Protein AF-A0A024G456-F1 (afdb_monomer_lite)

Secondary structure (DSSP, 8-state):
-TTHHHHHHHHHHHHH-TTT----HHHHHHHHHHHHHHHHHHHHHHHHHHHHHHHHHHHHHHHH--HHHHHHHHHHHHHHHHHHHHHHHHHHHHHHHHHHHHSTT-SS-HHHHHHHHHHHHHHHHHHHHHHHHHHHHHHTT-

Structure (mmCIF, N/CA/C/O backbone):
data_AF-A0A024G456-F1
#
_entry.id   AF-A0A024G456-F1
#
loop_
_atom_site.group_PDB
_atom_site.id
_atom_site.type_symbol
_atom_site.label_atom_id
_atom_site.label_alt_id
_atom_site.label_comp_id
_atom_site.label_asym_id
_atom_site.label_entity_id
_atom_site.label_seq_id
_atom_site.pdbx_PDB_ins_code
_atom_site.Cartn_x
_atom_site.Cartn_y
_atom_site.Cartn_z
_atom_site.occupancy
_atom_site.B_iso_or_equiv
_atom_site.auth_seq_id
_atom_site.auth_comp_id
_atom_site.auth_asym_id
_atom_site.auth_atom_id
_atom_site.pdbx_PDB_model_num
ATOM 1 N N . MET A 1 1 ? -0.546 -13.058 10.741 1.00 45.88 1 MET A N 1
ATOM 2 C CA . MET A 1 1 ? -1.619 -14.076 10.773 1.00 45.88 1 MET A CA 1
ATOM 3 C C . MET A 1 1 ? -1.418 -15.145 11.839 1.00 45.88 1 MET A C 1
ATOM 5 O O . MET A 1 1 ? -2.371 -15.404 12.554 1.00 45.88 1 MET A O 1
ATOM 9 N N . MET A 1 2 ? -0.213 -15.695 12.043 1.00 47.59 2 MET A N 1
ATOM 10 C CA . MET A 1 2 ? -0.003 -16.750 13.057 1.00 47.59 2 MET A CA 1
ATOM 11 C C . MET A 1 2 ? -0.249 -16.321 14.520 1.00 47.59 2 MET A C 1
ATOM 13 O O . MET A 1 2 ? -0.663 -17.141 15.324 1.00 47.59 2 MET A O 1
ATOM 17 N N . LEU A 1 3 ? -0.046 -15.041 14.858 1.00 45.25 3 LEU A N 1
ATOM 18 C CA . LEU A 1 3 ? -0.334 -14.491 16.197 1.00 45.25 3 LEU A CA 1
ATOM 19 C C . LEU A 1 3 ? -1.727 -13.852 16.326 1.00 45.25 3 LEU A C 1
ATOM 21 O O . LEU A 1 3 ? -2.195 -13.636 17.435 1.00 45.25 3 LEU A O 1
ATOM 25 N N . TYR A 1 4 ? -2.386 -13.557 15.202 1.00 51.25 4 TYR A N 1
ATOM 26 C CA . TYR A 1 4 ? -3.705 -12.915 15.177 1.00 51.25 4 TYR A CA 1
ATOM 27 C C . TYR A 1 4 ? -4.812 -13.923 15.516 1.00 51.25 4 TYR A C 1
ATOM 29 O O . TYR A 1 4 ? -5.633 -13.677 16.391 1.00 51.25 4 TYR A O 1
ATOM 37 N N . TYR A 1 5 ? -4.739 -15.108 14.907 1.00 54.06 5 TYR A N 1
ATOM 38 C CA . TYR A 1 5 ? -5.701 -16.194 15.093 1.00 54.06 5 TYR A CA 1
ATOM 39 C C . TYR A 1 5 ? -5.852 -16.679 16.553 1.00 54.06 5 TYR A C 1
ATOM 41 O O . TYR A 1 5 ? -6.980 -16.792 17.026 1.00 54.06 5 TYR A O 1
ATOM 49 N N . PRO A 1 6 ? -4.774 -16.931 17.329 1.00 63.03 6 PRO A N 1
ATOM 50 C CA . PRO A 1 6 ? -4.939 -17.360 18.718 1.00 63.03 6 PRO A CA 1
ATOM 51 C C . PRO A 1 6 ? -5.495 -16.251 19.625 1.00 63.03 6 PRO A C 1
ATOM 53 O O . PRO A 1 6 ? -6.264 -16.554 20.532 1.00 63.03 6 PRO A O 1
ATOM 56 N N . LEU A 1 7 ? -5.167 -14.976 19.378 1.00 53.97 7 LEU A N 1
ATOM 57 C CA . LEU A 1 7 ? -5.691 -13.857 20.174 1.00 53.97 7 LEU A CA 1
ATOM 58 C C . LEU A 1 7 ? -7.185 -13.610 19.922 1.00 53.97 7 LEU A C 1
ATOM 60 O O . LEU A 1 7 ? -7.927 -13.323 20.861 1.00 53.97 7 LEU A O 1
ATOM 64 N N . GLU A 1 8 ? -7.627 -13.767 18.676 1.00 56.12 8 GLU A N 1
ATOM 65 C CA . GLU A 1 8 ? -9.034 -13.663 18.282 1.00 56.12 8 GLU A CA 1
ATOM 66 C C . GLU A 1 8 ? -9.883 -14.796 18.885 1.00 56.12 8 GLU A C 1
ATOM 68 O O . GLU A 1 8 ? -10.995 -14.571 19.361 1.00 56.12 8 GLU A O 1
ATOM 73 N N . HIS A 1 9 ? -9.341 -16.012 18.978 1.00 64.44 9 HIS A N 1
ATOM 74 C CA . HIS A 1 9 ? -10.036 -17.111 19.651 1.00 64.44 9 HIS A CA 1
ATOM 75 C C . HIS A 1 9 ? -10.105 -16.937 21.174 1.00 64.44 9 HIS A C 1
ATOM 77 O O . HIS A 1 9 ? -11.124 -17.272 21.777 1.00 64.44 9 HIS A O 1
ATOM 83 N N . VAL A 1 10 ? -9.076 -16.366 21.809 1.00 60.69 10 VAL A N 1
ATOM 84 C CA . VAL A 1 10 ? -9.099 -16.067 23.253 1.00 60.69 10 VAL A CA 1
ATOM 85 C C . VAL A 1 10 ? -10.132 -14.984 23.583 1.00 60.69 10 VAL A C 1
ATOM 87 O O . VAL A 1 10 ? -10.839 -15.102 24.587 1.00 60.69 10 VAL A O 1
ATOM 90 N N . SER A 1 11 ? -10.283 -13.964 22.733 1.00 55.56 11 SER A N 1
ATOM 91 C CA . SER A 1 11 ? -11.307 -12.928 22.926 1.00 55.56 11 SER A CA 1
ATOM 92 C C . SER A 1 11 ? -12.726 -13.463 22.697 1.00 55.56 11 SER A C 1
ATOM 94 O O . SER A 1 11 ? -13.623 -13.154 23.483 1.00 55.56 11 SER A O 1
ATOM 96 N N . TYR A 1 12 ? -12.925 -14.329 21.698 1.00 58.56 12 TYR A N 1
ATOM 97 C CA . TYR A 1 12 ? -14.216 -14.970 21.429 1.00 58.56 12 TYR A CA 1
ATOM 98 C C . TYR A 1 12 ? -14.660 -15.901 22.571 1.00 58.56 12 TYR A C 1
ATOM 100 O O . TYR A 1 12 ? -15.820 -15.877 22.987 1.00 58.56 12 TYR A O 1
ATOM 108 N N . ILE A 1 13 ? -13.728 -16.673 23.144 1.00 56.84 13 ILE A N 1
ATOM 109 C CA . ILE A 1 13 ? -13.992 -17.535 24.309 1.00 56.84 13 ILE A CA 1
ATOM 110 C C . ILE A 1 13 ? -14.327 -16.693 25.552 1.00 56.84 13 ILE A C 1
ATOM 112 O O . ILE A 1 13 ? -15.242 -17.043 26.300 1.00 56.84 13 ILE A O 1
ATOM 116 N N . GLY A 1 14 ? -13.660 -15.549 25.742 1.00 53.47 14 GLY A N 1
ATOM 117 C CA . GLY A 1 14 ? -13.988 -14.598 26.810 1.00 53.47 14 GLY A CA 1
ATOM 118 C C . GLY A 1 14 ? -15.382 -13.970 26.671 1.00 53.47 14 GLY A C 1
ATOM 119 O O . GLY A 1 14 ? -16.038 -13.712 27.678 1.00 53.47 14 GLY A O 1
ATOM 120 N N . PHE A 1 15 ? -15.867 -13.775 25.441 1.00 52.69 15 PHE A N 1
ATOM 121 C CA . PHE A 1 15 ? -17.188 -13.197 25.165 1.00 52.69 15 PHE A CA 1
ATOM 122 C C . PHE A 1 15 ? -18.337 -14.205 25.355 1.00 52.69 15 PHE A C 1
ATOM 124 O O . PHE A 1 15 ? -19.417 -13.838 25.813 1.00 52.69 15 PHE A O 1
ATOM 131 N N . MET A 1 16 ? -18.103 -15.485 25.043 1.00 51.88 16 MET A N 1
ATOM 132 C CA . MET A 1 16 ? -19.103 -16.562 25.153 1.00 51.88 16 MET A CA 1
ATOM 133 C C . MET A 1 16 ? -19.226 -17.161 26.565 1.00 51.88 16 MET A C 1
ATOM 135 O O . MET A 1 16 ? -20.259 -17.745 26.892 1.00 51.88 16 MET A O 1
ATOM 139 N N . ALA A 1 17 ? -18.210 -17.015 27.421 1.00 45.03 17 ALA A N 1
ATOM 140 C CA . ALA A 1 17 ? -18.205 -17.573 28.776 1.00 45.03 17 ALA A CA 1
ATOM 141 C C . ALA A 1 17 ? -17.773 -16.539 29.840 1.00 45.03 17 ALA A C 1
ATOM 143 O O . ALA A 1 17 ? -16.735 -16.707 30.488 1.00 45.03 17 ALA A O 1
ATOM 144 N N . PRO A 1 18 ? -18.592 -15.503 30.113 1.00 45.38 18 PRO A N 1
ATOM 145 C CA . PRO A 1 18 ? -18.235 -14.419 31.038 1.00 45.38 18 PRO A CA 1
ATOM 146 C C . PRO A 1 18 ? -18.069 -14.864 32.504 1.00 45.38 18 PRO A C 1
ATOM 148 O O . PRO A 1 18 ? -17.567 -14.105 33.327 1.00 45.38 18 PRO A O 1
ATOM 151 N N . LYS A 1 19 ? -18.489 -16.089 32.858 1.00 47.84 19 LYS A N 1
ATOM 152 C CA . LYS A 1 19 ? -18.376 -16.644 34.220 1.00 47.84 19 LYS A CA 1
ATOM 153 C C . LYS A 1 19 ? -17.071 -17.402 34.495 1.00 47.84 19 LYS A C 1
ATOM 155 O O . LYS A 1 19 ? -16.822 -17.720 35.652 1.00 47.84 19 LYS A O 1
ATOM 160 N N . LEU A 1 20 ? -16.263 -17.710 33.475 1.00 49.31 20 LEU A N 1
ATOM 161 C CA . LEU A 1 20 ? -15.048 -18.528 33.627 1.00 49.31 20 LEU A CA 1
ATOM 162 C C . LEU A 1 20 ? -13.752 -17.714 33.583 1.00 49.31 20 LEU A C 1
ATOM 164 O O . LEU A 1 20 ? -12.760 -18.143 34.166 1.00 49.31 20 LEU A O 1
ATOM 168 N N . ILE A 1 21 ? -13.745 -16.539 32.943 1.00 48.50 21 ILE A N 1
ATOM 169 C CA . ILE A 1 21 ? -12.555 -15.687 32.879 1.00 48.50 21 ILE A CA 1
ATOM 170 C C . ILE A 1 21 ? -12.976 -14.214 32.912 1.00 48.50 21 ILE A C 1
ATOM 172 O O . ILE A 1 21 ? -13.616 -13.728 31.984 1.00 48.50 21 ILE A O 1
ATOM 176 N N . GLN A 1 22 ? -12.622 -13.492 33.981 1.00 48.44 22 GLN A N 1
ATOM 177 C CA . GLN A 1 22 ? -12.793 -12.035 34.068 1.00 48.44 22 GLN A CA 1
ATOM 178 C C . GLN A 1 22 ? -11.746 -11.337 33.197 1.00 48.44 22 GLN A C 1
ATOM 180 O O . GLN A 1 22 ? -10.791 -10.734 33.683 1.00 48.44 22 GLN A O 1
ATOM 185 N N . ILE A 1 23 ? -11.890 -11.479 31.886 1.00 56.28 23 ILE A N 1
ATOM 186 C CA . ILE A 1 23 ? -11.032 -10.811 30.923 1.00 56.28 23 ILE A CA 1
ATOM 187 C C . ILE A 1 23 ? -11.742 -9.553 30.447 1.00 56.28 23 ILE A C 1
ATOM 189 O O . ILE A 1 23 ? -12.840 -9.587 29.900 1.00 56.28 23 ILE A O 1
ATOM 193 N N . ASP A 1 24 ? -11.065 -8.433 30.645 1.00 64.12 24 ASP A N 1
ATOM 194 C CA . ASP A 1 24 ? -11.484 -7.119 30.188 1.00 64.12 24 ASP A CA 1
ATOM 195 C C . ASP A 1 24 ? -11.381 -7.054 28.650 1.00 64.12 24 ASP A C 1
ATOM 197 O O . ASP A 1 24 ? -10.324 -6.764 28.079 1.00 64.12 24 ASP A O 1
ATOM 201 N N . ALA A 1 25 ? -12.473 -7.404 27.962 1.00 60.88 25 ALA A N 1
ATOM 202 C CA . ALA A 1 25 ? -12.535 -7.526 26.502 1.00 60.88 25 ALA A CA 1
ATOM 203 C C . ALA A 1 25 ? -12.095 -6.240 25.774 1.00 60.88 25 ALA A C 1
ATOM 205 O O . ALA A 1 25 ? -11.476 -6.305 24.708 1.00 60.88 25 ALA A O 1
ATOM 206 N N . GLY A 1 26 ? -12.331 -5.072 26.383 1.00 65.81 26 GLY A N 1
ATOM 207 C CA . GLY A 1 26 ? -11.871 -3.785 25.859 1.00 65.81 26 GLY A CA 1
ATOM 208 C C . GLY A 1 26 ? -10.343 -3.663 25.820 1.00 65.81 26 GLY A C 1
ATOM 209 O O . GLY A 1 26 ? -9.791 -3.101 24.872 1.00 65.81 26 GLY A O 1
ATOM 210 N N . LYS A 1 27 ? -9.632 -4.241 26.798 1.00 69.38 27 LYS A N 1
ATOM 211 C CA . LYS A 1 27 ? -8.159 -4.256 26.822 1.00 69.38 27 LYS A CA 1
ATOM 212 C C . LYS A 1 27 ? -7.580 -5.203 25.770 1.00 69.38 27 LYS A C 1
ATOM 214 O O . LYS A 1 27 ? -6.619 -4.832 25.100 1.00 69.38 27 LYS A O 1
ATOM 219 N N . ILE A 1 28 ? -8.180 -6.381 25.576 1.00 73.50 28 ILE A N 1
ATOM 220 C CA . ILE A 1 28 ? -7.714 -7.352 24.568 1.00 73.50 28 ILE A CA 1
ATOM 221 C C . ILE A 1 28 ? -7.948 -6.851 23.141 1.00 73.50 28 ILE A C 1
ATOM 223 O O . ILE A 1 28 ? -7.060 -6.971 22.291 1.00 73.50 28 ILE A O 1
ATOM 227 N N . SER A 1 29 ? -9.107 -6.245 22.871 1.00 72.62 29 SER A N 1
ATOM 228 C CA . SER A 1 29 ? -9.395 -5.652 21.559 1.00 72.62 29 SER A CA 1
ATOM 229 C C . SER A 1 29 ? -8.367 -4.570 21.197 1.00 72.62 29 SER A C 1
ATOM 231 O O . SER A 1 29 ? -7.806 -4.564 20.099 1.00 72.62 29 SER A O 1
ATOM 233 N N . ARG A 1 30 ? -7.997 -3.723 22.165 1.00 76.62 30 ARG A N 1
ATOM 234 C CA . ARG A 1 30 ? -6.953 -2.706 21.972 1.00 76.62 30 ARG A CA 1
ATOM 235 C C . ARG A 1 30 ? -5.566 -3.285 21.777 1.00 76.62 30 ARG A C 1
ATOM 237 O O . ARG A 1 30 ? -4.851 -2.828 20.894 1.00 76.62 30 ARG A O 1
ATOM 244 N N . GLN A 1 31 ? -5.181 -4.295 22.554 1.00 79.19 31 GLN A N 1
ATOM 245 C CA . GLN A 1 31 ? -3.902 -4.980 22.347 1.00 79.19 31 GLN A CA 1
ATOM 246 C C . GLN A 1 31 ? -3.819 -5.595 20.947 1.00 79.19 31 GLN A C 1
ATOM 248 O O . GLN A 1 31 ? -2.769 -5.525 20.310 1.00 79.19 31 GLN A O 1
ATOM 253 N N . SER A 1 32 ? -4.937 -6.113 20.434 1.00 77.25 32 SER A N 1
ATOM 254 C CA . SER A 1 32 ? -5.032 -6.624 19.064 1.00 77.25 32 SER A CA 1
ATOM 255 C C . SER A 1 32 ? -4.859 -5.505 18.027 1.00 77.25 32 SER A C 1
ATOM 257 O O . SER A 1 32 ? -4.095 -5.669 17.076 1.00 77.25 32 SER A O 1
ATOM 259 N N . CYS A 1 33 ? -5.478 -4.337 18.242 1.00 82.06 33 CYS A N 1
ATOM 260 C CA . CYS A 1 33 ? -5.305 -3.158 17.382 1.00 82.06 33 CYS A CA 1
ATOM 261 C C . CYS A 1 33 ? -3.863 -2.624 17.398 1.00 82.06 33 CYS A C 1
ATOM 263 O O . CYS A 1 33 ? -3.315 -2.314 16.342 1.00 82.06 33 CYS A O 1
ATOM 265 N N . ILE A 1 34 ? -3.216 -2.587 18.567 1.00 82.25 34 ILE A N 1
ATOM 266 C CA . ILE A 1 34 ? -1.814 -2.170 18.719 1.00 82.25 34 ILE A CA 1
ATOM 267 C C . ILE A 1 34 ? -0.878 -3.162 18.020 1.00 82.25 34 ILE A C 1
ATOM 269 O O . ILE A 1 34 ? 0.035 -2.754 17.304 1.00 82.25 34 ILE A O 1
ATOM 273 N N . ALA A 1 35 ? -1.107 -4.468 18.184 1.00 84.12 35 ALA A N 1
ATOM 274 C CA . ALA A 1 35 ? -0.331 -5.494 17.493 1.00 84.12 35 ALA A CA 1
ATOM 275 C C . ALA A 1 35 ? -0.468 -5.370 15.965 1.00 84.12 35 ALA A C 1
ATOM 277 O O . ALA A 1 35 ? 0.519 -5.495 15.236 1.00 84.12 35 ALA A O 1
ATOM 278 N N . TRP A 1 36 ? -1.673 -5.070 15.480 1.00 84.75 36 TRP A N 1
ATOM 279 C CA . TRP A 1 36 ? -1.932 -4.831 14.064 1.00 84.75 36 TRP A CA 1
ATOM 280 C C . TRP A 1 36 ? -1.268 -3.544 13.552 1.00 84.75 36 TRP A C 1
ATOM 282 O O . TRP A 1 36 ? -0.632 -3.555 12.498 1.00 84.75 36 TRP A O 1
ATOM 292 N N . LEU A 1 37 ? -1.314 -2.459 14.328 1.00 86.06 37 LEU A N 1
ATOM 293 C CA . LEU A 1 37 ? -0.603 -1.214 14.031 1.00 86.06 37 LEU A CA 1
ATOM 294 C C . LEU A 1 37 ? 0.912 -1.448 13.913 1.00 86.06 37 LEU A C 1
ATOM 296 O O . LEU A 1 37 ? 1.533 -1.018 12.940 1.00 86.06 37 LEU A O 1
ATOM 300 N N . MET A 1 38 ? 1.503 -2.180 14.860 1.00 86.19 38 MET A N 1
ATOM 301 C CA . MET A 1 38 ? 2.924 -2.547 14.825 1.00 86.19 38 MET A CA 1
ATOM 302 C C . MET A 1 38 ? 3.275 -3.369 13.583 1.00 86.19 38 MET A C 1
ATOM 304 O O . MET A 1 38 ? 4.314 -3.136 12.962 1.00 86.19 38 MET A O 1
ATOM 308 N N . TYR A 1 39 ? 2.403 -4.300 13.189 1.00 87.31 39 TYR A N 1
ATOM 309 C CA . TYR A 1 39 ? 2.568 -5.066 11.957 1.00 87.31 39 TYR A CA 1
ATOM 310 C C . TYR A 1 39 ? 2.570 -4.164 10.714 1.00 87.31 39 TYR A C 1
ATOM 312 O O . TYR A 1 39 ? 3.466 -4.298 9.881 1.00 87.31 39 TYR A O 1
ATOM 320 N N . ILE A 1 40 ? 1.639 -3.209 10.610 1.00 87.25 40 ILE A N 1
ATOM 321 C CA . ILE A 1 40 ? 1.584 -2.255 9.488 1.00 87.25 40 ILE A CA 1
ATOM 322 C C . ILE A 1 40 ? 2.861 -1.407 9.424 1.00 87.25 40 ILE A C 1
ATOM 324 O O . ILE A 1 40 ? 3.423 -1.227 8.344 1.00 87.25 40 ILE A O 1
ATOM 328 N N . ILE A 1 41 ? 3.355 -0.917 10.565 1.00 87.62 41 ILE A N 1
ATOM 329 C CA . ILE A 1 41 ? 4.596 -0.126 10.630 1.00 87.62 41 ILE A CA 1
ATOM 330 C C . ILE A 1 41 ? 5.793 -0.953 10.144 1.00 87.62 41 ILE A C 1
ATOM 332 O O . ILE A 1 41 ? 6.589 -0.482 9.325 1.00 87.62 41 ILE A O 1
ATOM 336 N N . LEU A 1 42 ? 5.914 -2.199 10.612 1.00 87.38 42 LEU A N 1
ATOM 337 C CA . LEU A 1 42 ? 6.964 -3.121 10.173 1.00 87.38 42 LEU A CA 1
ATOM 338 C C . LEU A 1 42 ? 6.865 -3.425 8.674 1.00 87.38 42 LEU A C 1
ATOM 340 O O . LEU A 1 42 ? 7.888 -3.426 7.985 1.00 87.38 42 LEU A O 1
ATOM 344 N N . ASP A 1 43 ? 5.656 -3.636 8.154 1.00 87.12 43 ASP A N 1
ATOM 345 C CA . ASP A 1 43 ? 5.434 -3.889 6.731 1.00 87.12 43 ASP A CA 1
ATOM 346 C C . ASP A 1 43 ? 5.760 -2.655 5.874 1.00 87.12 43 ASP A C 1
ATOM 348 O O . ASP A 1 43 ? 6.444 -2.771 4.854 1.00 87.12 43 ASP A O 1
ATOM 352 N N . MET A 1 44 ? 5.392 -1.446 6.317 1.00 87.69 44 MET A N 1
ATOM 353 C CA . MET A 1 44 ? 5.813 -0.196 5.672 1.00 87.69 44 MET A CA 1
ATOM 354 C C . MET A 1 44 ? 7.337 -0.065 5.637 1.00 87.69 44 MET A C 1
ATOM 356 O O . MET A 1 44 ? 7.903 0.247 4.585 1.00 87.69 44 MET A O 1
ATOM 360 N N . TYR A 1 45 ? 8.019 -0.344 6.749 1.00 87.19 45 TYR A N 1
ATOM 361 C CA . TYR A 1 45 ? 9.480 -0.294 6.809 1.00 87.19 45 TYR A CA 1
ATOM 362 C C . TYR A 1 45 ? 10.132 -1.316 5.863 1.00 87.19 45 TYR A C 1
ATOM 364 O O . TYR A 1 45 ? 11.031 -0.976 5.084 1.00 87.19 45 TYR A O 1
ATOM 372 N N . ALA A 1 46 ? 9.654 -2.563 5.874 1.00 87.44 46 ALA A N 1
ATOM 373 C CA . ALA A 1 46 ? 10.144 -3.618 4.994 1.00 87.44 46 ALA A CA 1
ATOM 374 C C . ALA A 1 46 ? 9.909 -3.282 3.511 1.00 87.44 46 ALA A C 1
ATOM 376 O O . ALA A 1 46 ? 10.818 -3.438 2.688 1.00 87.44 46 ALA A O 1
ATOM 377 N N . ASN A 1 47 ? 8.732 -2.758 3.165 1.00 87.88 47 ASN A N 1
ATOM 378 C CA . ASN A 1 47 ? 8.412 -2.334 1.803 1.00 87.88 47 ASN A CA 1
ATOM 379 C C . ASN A 1 47 ? 9.281 -1.158 1.354 1.00 87.88 47 ASN A C 1
ATOM 381 O O . ASN A 1 47 ? 9.787 -1.180 0.234 1.00 87.88 47 ASN A O 1
ATOM 385 N N . GLN A 1 48 ? 9.557 -0.191 2.230 1.00 88.12 48 GLN A N 1
ATOM 386 C CA . GLN A 1 48 ? 10.455 0.919 1.909 1.00 88.12 48 GLN A CA 1
ATOM 387 C C . GLN A 1 48 ? 11.876 0.429 1.595 1.00 88.12 48 GLN A C 1
ATOM 389 O O . GLN A 1 48 ? 12.501 0.888 0.635 1.00 88.12 48 GLN A O 1
ATOM 394 N N . ARG A 1 49 ? 12.384 -0.558 2.347 1.00 89.00 49 ARG A N 1
ATOM 395 C CA . ARG A 1 49 ? 13.670 -1.203 2.030 1.00 89.00 49 ARG A CA 1
ATOM 396 C C . ARG A 1 49 ? 13.638 -1.924 0.683 1.00 89.00 49 ARG A C 1
ATOM 398 O O . ARG A 1 49 ? 14.596 -1.806 -0.078 1.00 89.00 49 ARG A O 1
ATOM 405 N N . ARG A 1 50 ? 12.551 -2.635 0.363 1.00 88.19 50 ARG A N 1
ATOM 406 C CA . ARG A 1 50 ? 12.382 -3.312 -0.938 1.00 88.19 50 ARG A CA 1
ATOM 407 C C . ARG A 1 50 ? 12.367 -2.319 -2.101 1.00 88.19 50 ARG A C 1
ATOM 409 O O . ARG A 1 50 ? 13.045 -2.563 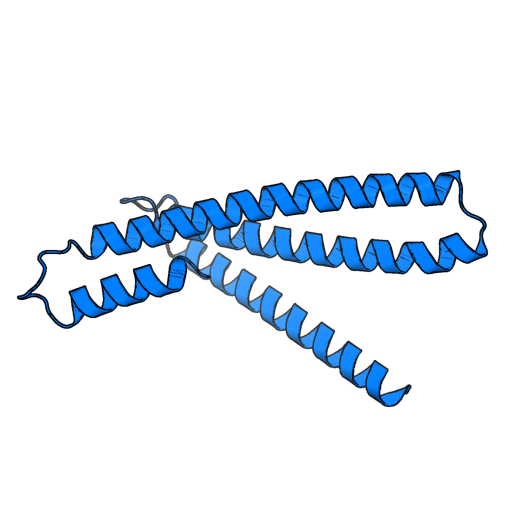-3.093 1.00 88.19 50 ARG A O 1
ATOM 416 N N . ILE A 1 51 ? 11.670 -1.189 -1.962 1.00 88.81 51 ILE A N 1
ATOM 417 C CA . ILE A 1 51 ? 11.639 -0.123 -2.979 1.00 88.81 51 ILE A CA 1
ATOM 418 C C . ILE A 1 51 ? 13.043 0.446 -3.203 1.00 88.81 51 ILE A C 1
ATOM 420 O O . ILE A 1 51 ? 13.472 0.572 -4.348 1.00 88.81 51 ILE A O 1
ATOM 424 N N . ARG A 1 52 ? 13.789 0.730 -2.126 1.00 89.19 52 ARG A N 1
ATOM 425 C CA . ARG A 1 52 ? 15.180 1.207 -2.226 1.00 89.19 52 ARG A CA 1
ATOM 426 C C . ARG A 1 52 ? 16.089 0.191 -2.911 1.00 89.19 52 ARG A C 1
ATOM 428 O O . ARG A 1 52 ? 16.862 0.571 -3.781 1.00 89.19 52 ARG A O 1
ATOM 435 N N . LYS A 1 53 ? 15.966 -1.094 -2.568 1.00 89.75 53 LYS A N 1
ATOM 436 C CA . LYS A 1 53 ? 16.732 -2.165 -3.219 1.00 89.75 53 LYS A CA 1
ATOM 437 C C . LYS A 1 53 ? 16.440 -2.229 -4.723 1.00 89.75 53 LYS A C 1
ATOM 439 O O . LYS A 1 53 ? 17.371 -2.235 -5.516 1.00 89.75 53 LYS A O 1
ATOM 444 N N . LEU A 1 54 ? 15.164 -2.180 -5.110 1.00 87.56 54 LEU A N 1
ATOM 445 C CA . LEU A 1 54 ? 14.753 -2.156 -6.519 1.00 87.56 54 LEU A CA 1
ATOM 446 C C . LEU A 1 54 ? 15.188 -0.877 -7.248 1.00 87.56 54 LEU A C 1
ATOM 448 O O . LEU A 1 54 ? 15.365 -0.896 -8.459 1.00 87.56 54 LEU A O 1
ATOM 452 N N . ALA A 1 55 ? 15.334 0.249 -6.546 1.00 87.88 55 ALA A N 1
ATOM 453 C CA . ALA A 1 55 ? 15.880 1.473 -7.128 1.00 87.88 55 ALA A CA 1
ATOM 454 C C . ALA A 1 55 ? 17.375 1.346 -7.435 1.00 87.88 55 ALA A C 1
ATOM 456 O O . ALA A 1 55 ? 17.800 1.759 -8.506 1.00 87.88 55 ALA A O 1
ATOM 457 N N . LEU A 1 56 ? 18.143 0.713 -6.546 1.00 88.38 56 LEU A N 1
ATOM 458 C CA . LEU A 1 56 ? 19.554 0.415 -6.796 1.00 88.38 56 LEU A CA 1
ATOM 459 C C . LEU A 1 56 ? 19.729 -0.579 -7.954 1.00 88.38 56 LEU A C 1
ATOM 461 O O . LEU A 1 56 ? 20.593 -0.373 -8.799 1.00 88.38 56 LEU A O 1
ATOM 465 N N . GLU A 1 57 ? 18.887 -1.616 -8.020 1.00 85.06 57 GLU A N 1
ATOM 466 C CA . GLU A 1 57 ? 18.866 -2.569 -9.142 1.00 85.06 57 GLU A CA 1
ATOM 467 C C . GLU A 1 57 ? 18.486 -1.892 -10.472 1.00 85.06 57 GLU A C 1
ATOM 469 O O . GLU A 1 57 ? 19.037 -2.229 -11.514 1.00 85.06 57 GLU A O 1
ATOM 474 N N . GLU A 1 58 ? 17.581 -0.908 -10.461 1.00 86.19 58 GLU A N 1
ATOM 475 C CA . GLU A 1 58 ? 17.256 -0.138 -11.668 1.00 86.19 58 GLU A CA 1
ATOM 476 C C . GLU A 1 58 ? 18.445 0.715 -12.137 1.00 86.19 58 GLU A C 1
ATOM 478 O O . GLU A 1 58 ? 18.760 0.702 -13.326 1.00 86.19 58 GLU A O 1
ATOM 483 N N . CYS A 1 59 ? 19.141 1.402 -11.223 1.00 84.56 59 CYS A N 1
ATOM 484 C CA . CYS A 1 59 ? 20.333 2.185 -11.566 1.00 84.56 59 CYS A CA 1
ATOM 485 C C . CYS A 1 59 ? 21.449 1.308 -12.151 1.00 84.56 59 CYS A C 1
ATOM 487 O O . CYS A 1 59 ? 22.006 1.649 -13.191 1.00 84.56 59 CYS A O 1
ATOM 489 N N . SER A 1 60 ? 21.727 0.145 -11.551 1.00 83.88 60 SER A N 1
ATOM 490 C CA . SER A 1 60 ? 22.776 -0.750 -12.055 1.00 83.88 60 SER A CA 1
ATOM 491 C C . SER A 1 60 ? 22.452 -1.327 -13.438 1.00 83.88 60 SER A C 1
ATOM 493 O O . SER A 1 60 ? 23.348 -1.504 -14.266 1.00 83.88 60 SER A O 1
ATOM 495 N N . ILE A 1 61 ? 21.172 -1.567 -13.739 1.00 83.06 61 ILE A N 1
ATOM 496 C CA . ILE A 1 61 ? 20.733 -2.004 -15.072 1.00 83.06 61 ILE A CA 1
ATOM 497 C C . ILE A 1 61 ? 20.892 -0.882 -16.106 1.00 83.06 61 ILE A C 1
ATOM 499 O O . ILE A 1 61 ? 21.300 -1.144 -17.240 1.00 83.06 61 ILE A O 1
ATOM 503 N N . LEU A 1 62 ? 20.604 0.365 -15.726 1.00 80.56 62 LEU A N 1
ATOM 504 C CA . LEU A 1 62 ? 20.770 1.532 -16.598 1.00 80.56 62 LEU A CA 1
ATOM 505 C C . LEU A 1 62 ? 22.242 1.827 -16.919 1.00 80.56 62 LEU A C 1
ATOM 507 O O . LEU A 1 62 ? 22.539 2.268 -18.031 1.00 80.56 62 LEU A O 1
ATOM 511 N N . GLU A 1 63 ? 23.151 1.558 -15.985 1.00 82.88 63 GLU A N 1
ATOM 512 C CA . GLU A 1 63 ? 24.587 1.808 -16.150 1.00 82.88 63 GLU A CA 1
ATOM 513 C C . GLU A 1 63 ? 25.327 0.653 -16.845 1.00 82.88 63 GLU A C 1
ATOM 515 O O . GLU A 1 63 ? 26.253 0.910 -17.610 1.00 82.88 63 GLU A O 1
ATOM 520 N N . GLY A 1 64 ? 24.921 -0.607 -16.630 1.00 73.44 64 GLY A N 1
ATOM 521 C CA . GLY A 1 64 ? 25.726 -1.773 -17.028 1.00 73.44 64 GLY A CA 1
ATOM 522 C C . GLY A 1 64 ? 25.100 -2.774 -18.006 1.00 73.44 64 GLY A C 1
ATOM 523 O O . GLY A 1 64 ? 25.789 -3.706 -18.409 1.00 73.44 64 GLY A O 1
ATOM 524 N N . SER A 1 65 ? 23.817 -2.654 -18.373 1.00 70.31 65 SER A N 1
ATOM 525 C CA . SER A 1 65 ? 23.140 -3.689 -19.185 1.00 70.31 65 SER A CA 1
ATOM 526 C C . SER A 1 65 ? 23.052 -3.349 -20.670 1.00 70.31 65 SER A C 1
ATOM 528 O O . SER A 1 65 ? 22.699 -2.219 -21.024 1.00 70.31 65 SER A O 1
ATOM 530 N N . ASP A 1 66 ? 23.276 -4.369 -21.505 1.00 74.88 66 ASP A N 1
ATOM 531 C CA . ASP A 1 66 ? 23.050 -4.356 -22.952 1.00 74.88 66 ASP A CA 1
ATOM 532 C C . ASP A 1 66 ? 21.579 -4.023 -23.288 1.00 74.88 66 ASP A C 1
ATOM 534 O O . ASP A 1 66 ? 20.659 -4.284 -22.498 1.00 74.88 66 ASP A O 1
ATOM 538 N N . ASP A 1 67 ? 21.337 -3.404 -24.444 1.00 74.00 67 ASP A N 1
ATOM 539 C CA . ASP A 1 67 ? 20.074 -2.702 -24.740 1.00 74.00 67 ASP A CA 1
ATOM 540 C C . ASP A 1 67 ? 18.859 -3.656 -24.848 1.00 74.00 67 ASP A C 1
ATOM 542 O O . ASP A 1 67 ? 17.706 -3.285 -24.596 1.00 74.00 67 ASP A O 1
ATOM 546 N N . THR A 1 68 ? 19.111 -4.930 -25.157 1.00 73.25 68 THR A N 1
ATOM 547 C CA . THR A 1 68 ? 18.118 -6.017 -25.209 1.00 73.25 68 THR A CA 1
ATOM 548 C C . THR A 1 68 ? 17.703 -6.521 -23.825 1.00 73.25 68 THR A C 1
ATOM 550 O O . THR A 1 68 ? 16.511 -6.730 -23.579 1.00 73.25 68 THR A O 1
ATOM 553 N N . ASP A 1 69 ? 18.651 -6.670 -22.902 1.00 73.38 69 ASP A N 1
ATOM 554 C CA . ASP A 1 69 ? 18.404 -7.110 -21.524 1.00 73.38 69 ASP A CA 1
ATOM 555 C C . ASP A 1 69 ? 17.713 -6.017 -20.696 1.00 73.38 69 ASP A C 1
ATOM 557 O O . ASP A 1 69 ? 16.796 -6.285 -19.910 1.00 73.38 69 ASP A O 1
ATOM 561 N N . ARG A 1 70 ? 18.086 -4.760 -20.953 1.00 73.69 70 ARG A N 1
ATOM 562 C CA . ARG A 1 70 ? 17.480 -3.562 -20.364 1.00 73.69 70 ARG A CA 1
ATOM 563 C C . ARG A 1 70 ? 15.983 -3.470 -20.668 1.00 73.69 70 ARG A C 1
ATOM 565 O O . ARG A 1 70 ? 15.178 -3.268 -19.757 1.00 73.69 70 ARG A O 1
ATOM 572 N N . LYS A 1 71 ? 15.586 -3.683 -21.928 1.00 76.94 71 LYS A N 1
ATOM 573 C CA . LYS A 1 71 ? 14.176 -3.624 -22.366 1.00 76.94 71 LYS A CA 1
ATOM 574 C C . LYS A 1 71 ? 13.302 -4.721 -21.754 1.00 76.94 71 LYS A C 1
ATOM 576 O O . LYS A 1 71 ? 12.101 -4.509 -21.608 1.00 76.94 71 LYS A O 1
ATOM 581 N N . LYS A 1 72 ? 13.882 -5.861 -21.360 1.00 80.31 72 LYS A N 1
ATOM 582 C CA . LYS A 1 72 ? 13.152 -6.962 -20.707 1.00 80.31 72 LYS A CA 1
ATOM 583 C C . LYS A 1 72 ? 13.046 -6.794 -19.188 1.00 80.31 72 LYS A C 1
ATOM 585 O O . LYS A 1 72 ? 11.968 -7.003 -18.641 1.00 80.31 72 LYS A O 1
ATOM 590 N N . LYS A 1 73 ? 14.123 -6.377 -18.511 1.00 79.44 73 LYS A N 1
ATOM 591 C CA . LYS A 1 73 ? 14.176 -6.297 -17.035 1.00 79.44 73 LYS A CA 1
ATOM 592 C C . LYS A 1 73 ? 13.518 -5.034 -16.461 1.00 79.44 73 LYS A C 1
ATOM 594 O O . LYS A 1 73 ? 12.898 -5.089 -15.401 1.00 79.44 73 LYS A O 1
ATOM 599 N N . LEU A 1 74 ? 13.576 -3.901 -17.168 1.00 80.94 74 LEU A N 1
ATOM 600 C CA . LEU A 1 74 ? 12.939 -2.648 -16.730 1.00 80.94 74 LEU A CA 1
ATOM 601 C C . LEU A 1 74 ? 11.414 -2.736 -16.517 1.00 80.94 74 LEU A C 1
ATOM 603 O O . LEU A 1 74 ? 10.947 -2.267 -15.475 1.00 80.94 74 LEU A O 1
ATOM 607 N N . PRO A 1 75 ? 10.601 -3.298 -17.437 1.00 85.19 75 PRO A N 1
ATOM 608 C CA . PRO A 1 75 ? 9.156 -3.384 -17.218 1.00 85.19 75 PRO A CA 1
ATOM 609 C C . PRO A 1 75 ? 8.795 -4.307 -16.045 1.00 85.19 75 PRO A C 1
ATOM 611 O O . PRO A 1 75 ? 7.828 -4.032 -15.330 1.00 85.19 75 PRO A O 1
ATOM 614 N N . GLU A 1 76 ? 9.584 -5.355 -15.797 1.00 85.31 76 GLU A N 1
ATOM 615 C CA . GLU A 1 76 ? 9.403 -6.245 -14.646 1.00 85.31 76 GLU A CA 1
ATOM 616 C C . GLU A 1 76 ? 9.650 -5.499 -13.326 1.00 85.31 76 GLU A C 1
ATOM 618 O O . GLU A 1 76 ? 8.799 -5.508 -12.433 1.00 85.31 76 GLU A O 1
ATOM 623 N N . ILE A 1 77 ? 10.759 -4.758 -13.235 1.00 84.44 77 ILE A N 1
ATOM 624 C CA . ILE A 1 77 ? 11.096 -3.947 -12.055 1.00 84.44 77 ILE A CA 1
ATOM 625 C C . ILE A 1 77 ? 10.058 -2.849 -11.825 1.00 84.44 77 ILE A C 1
ATOM 627 O O . ILE A 1 77 ? 9.621 -2.647 -10.690 1.00 84.44 77 ILE A O 1
ATOM 631 N N . ARG A 1 78 ? 9.603 -2.166 -12.883 1.00 86.44 78 ARG A N 1
ATOM 632 C CA . ARG A 1 78 ? 8.543 -1.147 -12.783 1.00 86.44 78 ARG A CA 1
ATOM 633 C C . ARG A 1 78 ? 7.231 -1.734 -12.283 1.00 86.44 78 ARG A C 1
ATOM 635 O O . ARG A 1 78 ? 6.596 -1.143 -11.410 1.00 86.44 78 ARG A O 1
ATOM 642 N N . THR A 1 79 ? 6.852 -2.912 -12.777 1.00 86.31 79 THR A N 1
ATOM 643 C CA . THR A 1 79 ? 5.658 -3.619 -12.296 1.00 86.31 79 THR A CA 1
ATOM 644 C C . THR A 1 79 ? 5.799 -3.931 -10.809 1.00 86.31 79 THR A C 1
ATOM 646 O O . THR A 1 79 ? 4.925 -3.571 -10.021 1.00 86.31 79 THR A O 1
ATOM 649 N N . ARG A 1 80 ? 6.945 -4.476 -10.394 1.00 85.38 80 ARG A N 1
ATOM 650 C CA . ARG A 1 80 ? 7.212 -4.814 -8.993 1.00 85.38 80 ARG A CA 1
ATOM 651 C C . ARG A 1 80 ? 7.244 -3.590 -8.073 1.00 85.38 80 ARG A C 1
ATOM 653 O O . ARG A 1 80 ? 6.734 -3.645 -6.957 1.00 85.38 80 ARG A O 1
ATOM 660 N N . LYS A 1 81 ? 7.786 -2.460 -8.537 1.00 86.62 81 LYS A N 1
ATOM 661 C CA . LYS A 1 81 ? 7.726 -1.182 -7.809 1.00 86.62 81 LYS A CA 1
ATOM 662 C C . LYS A 1 81 ? 6.292 -0.698 -7.648 1.00 86.62 81 LYS A C 1
ATOM 664 O O . LYS A 1 81 ? 5.921 -0.301 -6.547 1.00 86.62 81 LYS A O 1
ATOM 669 N N . SER A 1 82 ? 5.482 -0.765 -8.707 1.00 86.00 82 SER A N 1
ATOM 670 C CA . SER A 1 82 ? 4.074 -0.364 -8.627 1.00 86.00 82 SER A CA 1
ATOM 671 C C . SER A 1 82 ? 3.323 -1.178 -7.571 1.00 86.00 82 SER A C 1
ATOM 673 O O . SER A 1 82 ? 2.616 -0.602 -6.751 1.00 86.00 82 SER A O 1
ATOM 675 N N . GLU A 1 83 ? 3.566 -2.490 -7.494 1.00 87.06 83 GLU A N 1
ATOM 676 C CA . GLU A 1 83 ? 2.976 -3.365 -6.474 1.00 87.06 83 GLU A CA 1
ATOM 677 C C . GLU A 1 83 ? 3.348 -2.943 -5.054 1.00 87.06 83 GLU A C 1
ATOM 679 O O . GLU A 1 83 ? 2.474 -2.846 -4.194 1.00 87.06 83 GLU A O 1
ATOM 684 N N . LEU A 1 84 ? 4.617 -2.612 -4.816 1.00 86.88 84 LEU A N 1
ATOM 685 C CA . LEU A 1 84 ? 5.063 -2.132 -3.508 1.00 86.88 84 LEU A CA 1
ATOM 686 C C . LEU A 1 84 ? 4.465 -0.766 -3.149 1.00 86.88 84 LEU A C 1
ATOM 688 O O . LEU A 1 84 ? 4.145 -0.537 -1.982 1.00 86.88 84 LEU A O 1
ATOM 692 N N . HIS A 1 85 ? 4.271 0.121 -4.129 1.00 86.88 85 HIS A N 1
ATOM 693 C CA . HIS A 1 85 ? 3.583 1.397 -3.919 1.00 86.88 85 HIS A CA 1
ATOM 694 C C . HIS A 1 85 ? 2.102 1.209 -3.575 1.00 86.88 85 HIS A C 1
ATOM 696 O O . HIS A 1 85 ? 1.594 1.914 -2.706 1.00 86.88 85 HIS A O 1
ATOM 702 N N . TYR A 1 86 ? 1.420 0.234 -4.180 1.00 86.62 86 TYR A N 1
ATOM 703 C CA . TYR A 1 86 ? 0.044 -0.095 -3.799 1.00 86.62 86 TYR A CA 1
ATOM 704 C C . TYR A 1 86 ? -0.043 -0.599 -2.358 1.00 86.62 86 TYR A C 1
ATOM 706 O O . TYR A 1 86 ? -0.916 -0.161 -1.612 1.00 86.62 86 TYR A O 1
ATOM 714 N N . THR A 1 87 ? 0.871 -1.477 -1.939 1.00 85.94 87 THR A N 1
ATOM 715 C CA . THR A 1 87 ? 0.907 -1.953 -0.548 1.00 85.94 87 THR A CA 1
ATOM 716 C C . THR A 1 87 ? 1.197 -0.812 0.429 1.00 85.94 87 THR A C 1
ATOM 718 O O . THR A 1 87 ? 0.547 -0.711 1.465 1.00 85.94 87 THR A O 1
ATOM 721 N N . GLN A 1 88 ? 2.106 0.104 0.077 1.00 87.19 88 GLN A N 1
ATOM 722 C CA . GLN A 1 88 ? 2.360 1.330 0.843 1.00 87.19 88 GLN A CA 1
ATOM 723 C C . GLN A 1 88 ? 1.109 2.208 0.968 1.00 87.19 88 GLN A C 1
ATOM 725 O O . GLN A 1 88 ? 0.805 2.659 2.067 1.00 87.19 88 GLN A O 1
ATOM 730 N N . LEU A 1 89 ? 0.363 2.411 -0.122 1.00 88.38 89 LEU A N 1
ATOM 731 C CA . LEU A 1 89 ? -0.869 3.203 -0.114 1.00 88.38 89 LEU A CA 1
ATOM 732 C C . LEU A 1 89 ? -1.937 2.581 0.794 1.00 88.38 89 LEU A C 1
ATOM 734 O O . LEU A 1 89 ? -2.508 3.280 1.625 1.00 88.38 89 LEU A O 1
ATOM 738 N N . ARG A 1 90 ? -2.164 1.264 0.692 1.00 86.81 90 ARG A N 1
ATOM 739 C CA . ARG A 1 90 ? -3.107 0.552 1.573 1.00 86.81 90 ARG A CA 1
ATOM 740 C C . ARG A 1 90 ? -2.713 0.689 3.041 1.00 86.81 90 ARG A C 1
ATOM 742 O O . ARG A 1 90 ? -3.543 1.049 3.871 1.00 86.81 90 ARG A O 1
ATOM 749 N N . ASN A 1 91 ? -1.433 0.479 3.346 1.00 87.94 91 ASN A N 1
ATOM 750 C CA . ASN A 1 91 ? -0.910 0.632 4.700 1.00 87.94 91 ASN A CA 1
ATOM 751 C C . ASN A 1 91 ? -1.041 2.075 5.209 1.00 87.94 91 ASN A C 1
ATOM 753 O O . ASN A 1 91 ? -1.367 2.269 6.374 1.00 87.94 91 ASN A O 1
ATOM 757 N N . ALA A 1 92 ? -0.851 3.081 4.351 1.00 87.38 92 ALA A N 1
ATOM 758 C CA . ALA A 1 92 ? -1.019 4.488 4.709 1.00 87.38 92 ALA A CA 1
ATOM 759 C C . ALA A 1 92 ? -2.480 4.855 5.022 1.00 87.38 92 ALA A C 1
ATOM 761 O O . ALA A 1 92 ? -2.712 5.688 5.893 1.00 87.38 92 ALA A O 1
ATOM 762 N N . CYS A 1 93 ? -3.457 4.223 4.363 1.00 86.62 93 CYS A N 1
ATOM 763 C CA . CYS A 1 93 ? -4.877 4.388 4.686 1.00 86.62 93 CYS A CA 1
ATOM 764 C C . CYS A 1 93 ? -5.271 3.656 5.978 1.00 86.62 93 CYS A C 1
ATOM 766 O O . CYS A 1 93 ? -6.076 4.168 6.749 1.00 86.62 93 CYS A O 1
ATOM 768 N N . LEU A 1 94 ? -4.689 2.481 6.234 1.00 85.56 94 LEU A N 1
ATOM 769 C CA . LEU A 1 94 ? -4.993 1.661 7.413 1.00 85.56 94 LEU A CA 1
ATOM 770 C C . LEU A 1 94 ? -4.319 2.161 8.693 1.00 85.56 94 LEU A C 1
ATOM 772 O O . LEU A 1 94 ? -4.905 2.071 9.766 1.00 85.56 94 LEU A O 1
ATOM 776 N N . LEU A 1 95 ? -3.106 2.703 8.607 1.00 87.75 95 LEU A N 1
ATOM 777 C CA . LEU A 1 95 ? -2.341 3.180 9.762 1.00 87.75 95 LEU A CA 1
ATOM 778 C C . LEU A 1 95 ? -3.104 4.182 10.659 1.00 87.75 95 LEU A C 1
ATOM 780 O O . LEU A 1 95 ? -3.182 3.933 11.864 1.00 87.75 95 LEU A O 1
ATOM 784 N N . PRO A 1 96 ? -3.707 5.269 10.136 1.00 85.56 96 PRO A N 1
ATOM 785 C CA . PRO A 1 96 ? -4.508 6.198 10.940 1.00 85.56 96 PRO A CA 1
ATOM 786 C C . PRO A 1 96 ? -5.753 5.543 11.555 1.00 85.56 96 PRO A C 1
ATOM 788 O O . PRO A 1 96 ? -6.074 5.816 12.710 1.00 85.56 96 PRO A O 1
ATOM 791 N N . THR A 1 97 ? -6.415 4.640 10.829 1.00 85.00 97 THR A N 1
ATOM 792 C CA . THR A 1 97 ? -7.557 3.860 11.332 1.00 85.00 97 THR A CA 1
ATOM 793 C C . THR A 1 97 ? -7.153 2.993 12.525 1.00 85.00 97 THR A C 1
ATOM 795 O O . THR A 1 97 ? -7.798 3.016 13.572 1.00 85.00 97 THR A O 1
ATOM 798 N N . CYS A 1 98 ? -6.042 2.264 12.407 1.00 84.38 98 CYS A N 1
ATOM 799 C CA . CYS A 1 98 ? -5.548 1.401 13.476 1.00 84.38 98 CYS A CA 1
ATOM 800 C C . CYS A 1 98 ? -5.050 2.205 14.679 1.00 84.38 98 CYS A C 1
ATOM 802 O O . CYS A 1 98 ? -5.224 1.772 15.818 1.00 84.38 98 CYS A O 1
ATOM 804 N N . LEU A 1 99 ? -4.467 3.383 14.447 1.00 85.06 99 LEU A N 1
ATOM 805 C CA . LEU A 1 99 ? -4.072 4.301 15.511 1.00 85.06 99 LEU A CA 1
ATOM 806 C C . LEU A 1 99 ? -5.293 4.846 16.265 1.00 85.06 99 LEU A C 1
ATOM 808 O O . LEU A 1 99 ? -5.285 4.859 17.496 1.00 85.06 99 LEU A O 1
ATOM 812 N N . HIS A 1 100 ? -6.352 5.233 15.546 1.00 86.44 100 HIS A N 1
ATOM 813 C CA . HIS A 1 100 ? -7.607 5.693 16.140 1.00 86.44 100 HIS A CA 1
ATOM 814 C C . HIS A 1 100 ? -8.214 4.625 17.067 1.00 86.44 100 HI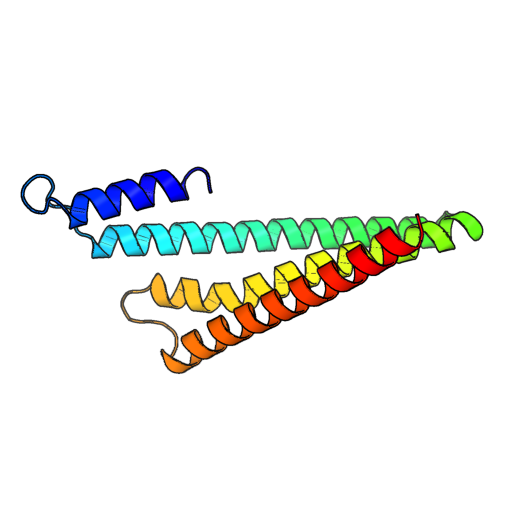S A C 1
ATOM 816 O O . HIS A 1 100 ? -8.544 4.940 18.206 1.00 86.44 100 HIS A O 1
ATOM 822 N N . TRP A 1 101 ? -8.262 3.357 16.642 1.00 80.50 101 TRP A N 1
ATOM 823 C CA . TRP A 1 101 ? -8.777 2.253 17.473 1.00 80.50 101 TRP A CA 1
ATOM 824 C C . TRP A 1 101 ? -7.832 1.789 18.592 1.00 80.50 101 TRP A C 1
ATOM 826 O O . TRP A 1 101 ? -8.258 1.106 19.523 1.00 80.50 101 TRP A O 1
ATOM 836 N N . SER A 1 102 ? -6.552 2.163 18.533 1.00 82.06 102 SER A N 1
ATOM 837 C CA . SER A 1 102 ? -5.572 1.829 19.575 1.00 82.06 102 SER A CA 1
ATOM 838 C C . SER A 1 102 ? -5.620 2.786 20.774 1.00 82.06 102 SER A C 1
ATOM 840 O O . SER A 1 102 ? -5.162 2.422 21.858 1.00 82.06 102 SER A O 1
ATOM 842 N N . ILE A 1 103 ? -6.165 3.997 20.605 1.00 81.31 103 ILE A N 1
ATOM 843 C CA . ILE A 1 103 ? -6.179 5.064 21.619 1.00 81.31 103 ILE A CA 1
ATOM 844 C C . ILE A 1 103 ? -7.586 5.225 22.210 1.00 81.31 103 ILE A C 1
ATOM 846 O O . ILE A 1 103 ? -8.589 5.093 21.519 1.00 81.31 103 ILE A O 1
ATOM 850 N N . HIS A 1 104 ? -7.665 5.512 23.512 1.00 66.94 104 HIS A N 1
ATOM 851 C CA . HIS A 1 104 ? -8.926 5.546 24.264 1.00 66.94 104 HIS A CA 1
ATOM 852 C C . HIS A 1 104 ? -9.892 6.662 23.830 1.00 66.94 104 HIS A C 1
ATOM 854 O O . HIS A 1 104 ? -11.096 6.504 24.009 1.00 66.94 104 HIS A O 1
ATOM 860 N N . GLU A 1 105 ? -9.365 7.758 23.278 1.00 69.19 105 GLU A N 1
ATOM 861 C CA . GLU A 1 105 ? -10.135 8.950 22.896 1.00 69.19 105 GLU A CA 1
ATOM 862 C C . GLU A 1 105 ? -10.235 9.171 21.382 1.00 69.19 105 GLU A C 1
ATOM 864 O O . GLU A 1 105 ? -10.878 10.123 20.969 1.00 69.19 105 GLU A O 1
ATOM 869 N N . GLY A 1 106 ? -9.659 8.288 20.555 1.00 67.56 106 GLY A N 1
ATOM 870 C CA . GLY A 1 106 ? -9.740 8.388 19.097 1.00 67.56 106 GLY A CA 1
ATOM 871 C C . GLY A 1 106 ? -9.119 9.674 18.528 1.00 67.56 106 GLY A C 1
ATOM 872 O O . GLY A 1 106 ? -9.673 10.759 18.596 1.00 67.56 106 GLY A O 1
ATOM 873 N N . VAL A 1 107 ? -7.972 9.571 17.856 1.00 79.38 107 VAL A N 1
ATOM 874 C CA . VAL A 1 107 ? -7.245 10.757 17.335 1.00 79.38 107 VAL A CA 1
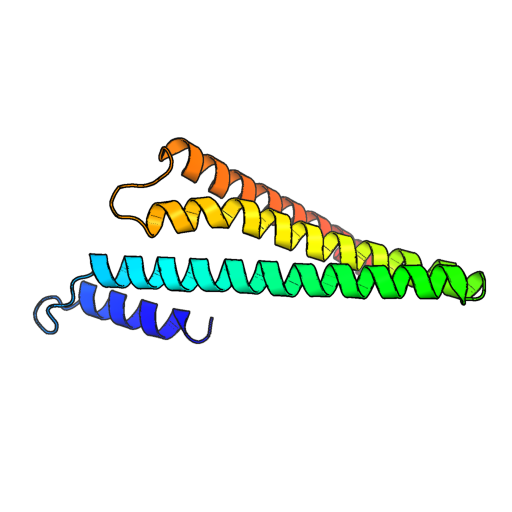ATOM 875 C C . VAL A 1 107 ? -7.966 11.453 16.163 1.00 79.38 107 VAL A C 1
ATOM 877 O O . VAL A 1 107 ? -7.641 12.575 15.789 1.00 79.38 107 VAL A O 1
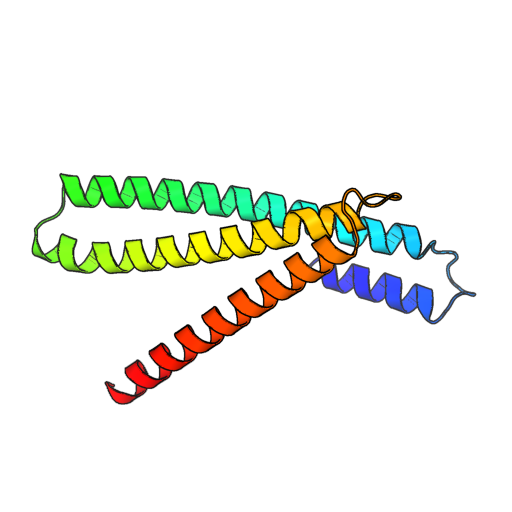ATOM 880 N N . LEU A 1 108 ? -8.940 10.777 15.556 1.00 83.94 108 LEU A N 1
ATOM 881 C CA . LEU A 1 108 ? -9.593 11.166 14.306 1.00 83.94 108 LEU A CA 1
ATOM 882 C C . LEU A 1 108 ? -11.117 11.093 14.448 1.00 83.94 108 LEU A C 1
ATOM 884 O O . LEU A 1 108 ? -11.596 10.213 15.160 1.00 83.94 108 LEU A O 1
ATOM 888 N N . PRO A 1 109 ? -11.884 11.943 13.743 1.00 85.94 109 PRO A N 1
ATOM 889 C CA . PRO A 1 109 ? -13.331 11.792 13.655 1.00 85.94 109 PRO A CA 1
ATOM 890 C C . PRO A 1 109 ? -13.699 10.439 13.040 1.00 85.94 109 PRO A C 1
ATOM 892 O O . PRO A 1 109 ? -13.086 10.012 12.059 1.00 85.94 109 PRO A O 1
ATOM 895 N N . GLU A 1 110 ? -14.740 9.798 13.566 1.00 84.56 110 GLU A N 1
ATOM 896 C CA . GLU A 1 110 ? -15.199 8.480 13.106 1.00 84.56 110 GLU A CA 1
ATOM 897 C C . GLU A 1 110 ? -15.543 8.467 11.606 1.00 84.56 110 GLU A C 1
ATOM 899 O O . GLU A 1 110 ? -15.224 7.517 10.891 1.00 84.56 110 GLU A O 1
ATOM 904 N N . SER A 1 111 ? -16.073 9.581 11.087 1.00 87.62 111 SER A N 1
ATOM 905 C CA . SER A 1 111 ? -16.331 9.762 9.656 1.00 87.62 111 SER A CA 1
ATOM 906 C C . SER A 1 111 ? -15.063 9.611 8.810 1.00 87.62 111 SER A C 1
ATOM 908 O O . SER A 1 111 ? -15.076 8.906 7.803 1.00 87.62 111 SER A O 1
ATOM 910 N N . VAL A 1 112 ? -13.948 10.217 9.229 1.00 88.00 112 VAL A N 1
ATOM 911 C CA . VAL A 1 112 ? -12.662 10.149 8.516 1.00 88.00 112 VAL A CA 1
ATOM 912 C C . VAL A 1 112 ? -12.130 8.719 8.503 1.00 88.00 112 VAL A C 1
ATOM 914 O O . VAL A 1 112 ? -11.660 8.249 7.469 1.00 88.00 112 VAL A O 1
ATOM 917 N N . VAL A 1 113 ? -12.254 8.006 9.622 1.00 86.81 113 VAL A N 1
ATOM 918 C CA . VAL A 1 113 ? -11.849 6.598 9.731 1.00 86.81 113 VAL A CA 1
ATOM 919 C C . VAL A 1 113 ? -12.633 5.734 8.745 1.00 86.81 113 VAL A C 1
ATOM 921 O O . VAL A 1 113 ? -12.048 4.941 8.006 1.00 86.81 113 VAL A O 1
ATOM 924 N N . GLN A 1 114 ? -13.947 5.935 8.667 1.00 89.06 114 GLN A N 1
ATOM 925 C CA . GLN A 1 114 ? -14.807 5.179 7.764 1.00 89.06 114 GLN A CA 1
ATOM 926 C C . GLN A 1 114 ? -14.526 5.494 6.288 1.00 89.06 114 GLN A C 1
ATOM 928 O O . GLN A 1 114 ? -14.498 4.577 5.463 1.00 89.06 114 GLN A O 1
ATOM 933 N N . TYR A 1 115 ? -14.228 6.754 5.953 1.00 91.50 115 TYR A N 1
ATOM 934 C CA . TYR A 1 115 ? -13.765 7.128 4.614 1.00 91.50 115 TYR A CA 1
ATOM 935 C C . TYR A 1 115 ? -12.438 6.458 4.249 1.00 91.50 115 TYR A C 1
ATOM 937 O O . TYR A 1 115 ? -12.302 5.961 3.133 1.00 91.50 115 TYR A O 1
ATOM 945 N N . LEU A 1 116 ? -11.476 6.400 5.172 1.00 89.88 116 LEU A N 1
ATOM 946 C CA . LEU A 1 116 ? -10.178 5.762 4.934 1.00 89.88 116 LEU A CA 1
ATOM 947 C C . LEU A 1 116 ? -10.308 4.249 4.732 1.00 89.88 116 LEU A C 1
ATOM 949 O O . LEU A 1 116 ? -9.692 3.706 3.814 1.00 89.88 116 LEU A O 1
ATOM 953 N N . CYS A 1 117 ? -11.157 3.582 5.517 1.00 87.94 117 CYS A N 1
ATOM 954 C CA . CYS A 1 117 ? -11.498 2.173 5.307 1.00 87.94 117 CYS A CA 1
ATOM 955 C C . CYS A 1 117 ? -12.176 1.942 3.952 1.00 87.94 117 CYS A C 1
ATOM 957 O O . CYS A 1 117 ? -11.817 1.014 3.232 1.00 87.94 117 CYS A O 1
ATOM 959 N N . CYS A 1 118 ? -13.133 2.796 3.582 1.00 90.62 118 CYS A N 1
ATOM 960 C CA . CYS A 1 118 ? -13.813 2.709 2.291 1.00 90.62 118 CYS A CA 1
ATOM 961 C C . CYS A 1 118 ? -12.832 2.902 1.126 1.00 90.62 118 CYS A C 1
ATOM 963 O O . CYS A 1 118 ? -12.849 2.144 0.158 1.00 90.62 118 CYS A O 1
ATOM 965 N N . LEU A 1 119 ? -11.928 3.878 1.233 1.00 89.62 119 LEU A N 1
ATOM 966 C CA . LEU A 1 119 ? -10.914 4.143 0.219 1.00 89.62 119 LEU A CA 1
ATOM 967 C C . LEU A 1 119 ? -9.954 2.959 0.067 1.00 89.62 119 LEU A C 1
ATOM 969 O O . LEU A 1 119 ? -9.660 2.554 -1.058 1.00 89.62 119 LEU A O 1
ATOM 973 N N . GLU A 1 120 ? -9.511 2.364 1.174 1.00 90.69 120 GLU A N 1
ATOM 974 C CA . GLU A 1 120 ? -8.680 1.161 1.147 1.00 90.69 120 GLU A CA 1
ATOM 975 C C . GLU A 1 120 ? -9.397 -0.018 0.474 1.00 90.69 120 GLU A C 1
ATOM 977 O O . GLU A 1 120 ? -8.813 -0.657 -0.407 1.00 90.69 120 GLU A O 1
ATOM 982 N N . ALA A 1 121 ? -10.674 -0.241 0.798 1.00 88.62 121 ALA A N 1
ATOM 983 C CA . ALA A 1 121 ? -11.488 -1.287 0.187 1.00 88.62 121 ALA A CA 1
ATOM 984 C C . ALA A 1 121 ? -11.674 -1.062 -1.324 1.00 88.62 121 ALA A C 1
ATOM 986 O O . ALA A 1 121 ? -11.500 -1.992 -2.114 1.00 88.62 121 ALA A O 1
ATOM 987 N N . CYS A 1 122 ? -11.953 0.174 -1.748 1.00 91.00 122 CYS A N 1
ATOM 988 C CA . CYS A 1 122 ? -12.061 0.548 -3.160 1.00 91.00 122 CYS A CA 1
ATOM 989 C C . CYS A 1 122 ? -10.749 0.305 -3.919 1.00 91.00 122 CYS A C 1
ATOM 991 O O . CYS A 1 122 ? -10.760 -0.278 -5.006 1.00 91.00 122 CYS A O 1
ATOM 993 N N . VAL A 1 123 ? -9.606 0.694 -3.342 1.00 88.38 123 VAL A N 1
ATOM 994 C CA . VAL A 1 123 ? -8.277 0.445 -3.928 1.00 88.38 123 VAL A CA 1
ATOM 995 C C . VAL A 1 123 ? -7.987 -1.056 -4.007 1.00 88.38 123 VAL A C 1
ATOM 997 O O . VAL A 1 123 ? -7.480 -1.534 -5.026 1.00 88.38 123 VAL A O 1
ATOM 1000 N N . GLY A 1 124 ? -8.334 -1.814 -2.964 1.00 86.38 124 GLY A N 1
ATOM 1001 C CA . GLY A 1 124 ? -8.204 -3.270 -2.931 1.00 86.38 124 GLY A CA 1
ATOM 1002 C C . GLY A 1 124 ? -9.031 -3.953 -4.021 1.00 86.38 124 GLY A C 1
ATOM 1003 O O . GLY A 1 124 ? -8.502 -4.784 -4.763 1.00 86.38 124 GLY A O 1
ATOM 1004 N N . LEU A 1 125 ? -10.294 -3.550 -4.176 1.00 89.44 125 LEU A N 1
ATOM 1005 C CA . LEU A 1 125 ? -11.208 -4.090 -5.181 1.00 89.44 125 LEU A CA 1
ATOM 1006 C C . LEU A 1 125 ? -10.747 -3.757 -6.603 1.00 89.44 125 LEU A C 1
ATOM 1008 O O . LEU A 1 125 ? -10.671 -4.645 -7.453 1.00 89.44 125 LEU A O 1
ATOM 1012 N N . TRP A 1 126 ? -10.357 -2.505 -6.850 1.00 87.81 126 TRP A N 1
ATOM 1013 C CA . TRP A 1 126 ? -9.788 -2.084 -8.130 1.00 87.81 126 TRP A CA 1
ATOM 1014 C C . TRP A 1 126 ? -8.548 -2.910 -8.492 1.00 87.81 126 TRP A C 1
ATOM 1016 O O . TRP A 1 126 ? -8.384 -3.382 -9.624 1.00 87.81 126 TRP A O 1
ATOM 1026 N N . ARG A 1 127 ? -7.654 -3.131 -7.522 1.00 85.25 127 ARG A N 1
ATOM 1027 C CA . ARG A 1 127 ? -6.437 -3.916 -7.747 1.00 85.25 127 ARG A CA 1
ATOM 1028 C C . ARG A 1 127 ? -6.747 -5.387 -8.021 1.00 85.25 127 ARG A C 1
ATOM 1030 O O . ARG A 1 127 ? -6.127 -5.964 -8.915 1.00 85.25 127 ARG A O 1
ATOM 1037 N N . ALA A 1 128 ? -7.690 -5.980 -7.294 1.00 87.00 128 ALA A N 1
ATOM 1038 C CA . ALA A 1 128 ? -8.138 -7.348 -7.535 1.00 87.00 128 ALA A CA 1
ATOM 1039 C C . ALA A 1 128 ? -8.706 -7.492 -8.954 1.00 87.00 128 ALA A C 1
ATOM 1041 O O . ALA A 1 128 ? -8.251 -8.350 -9.707 1.00 87.00 128 ALA A O 1
ATOM 1042 N N . TRP A 1 129 ? -9.590 -6.576 -9.355 1.00 88.38 129 TRP A N 1
ATOM 1043 C CA . TRP A 1 129 ? -10.193 -6.568 -10.684 1.00 88.38 129 TRP A CA 1
ATOM 1044 C C . TRP A 1 129 ? -9.148 -6.462 -11.803 1.00 88.38 129 TRP A C 1
ATOM 1046 O O . TRP A 1 129 ? -9.111 -7.299 -12.701 1.00 88.38 129 TRP A O 1
ATOM 1056 N N . THR A 1 130 ? -8.218 -5.505 -11.709 1.00 86.31 130 THR A N 1
ATOM 1057 C CA . THR A 1 130 ? -7.144 -5.349 -12.712 1.00 86.31 130 THR A CA 1
ATOM 1058 C C . THR A 1 130 ? -6.227 -6.572 -12.821 1.00 86.31 130 THR A C 1
ATOM 1060 O O . THR A 1 130 ? -5.730 -6.877 -13.908 1.00 86.31 130 THR A O 1
ATOM 1063 N N . ASN A 1 131 ? -5.989 -7.286 -11.719 1.00 84.00 131 ASN A N 1
ATOM 10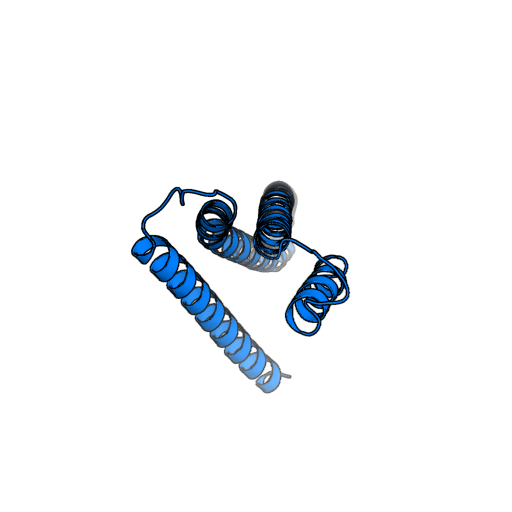64 C CA . ASN A 1 131 ? -5.220 -8.529 -11.737 1.00 84.00 131 ASN A CA 1
ATOM 1065 C C . ASN A 1 131 ? -5.988 -9.672 -12.402 1.00 84.00 131 ASN A C 1
ATOM 1067 O O . ASN A 1 131 ? -5.397 -10.391 -13.208 1.00 84.00 131 ASN A O 1
ATOM 1071 N N . SER A 1 132 ? -7.283 -9.811 -12.112 1.00 83.12 132 SER A N 1
ATOM 1072 C CA . SER A 1 132 ? -8.142 -10.818 -12.739 1.00 83.12 132 SER A CA 1
ATOM 1073 C C . SER A 1 132 ? -8.208 -10.636 -14.256 1.00 83.12 132 SER A C 1
ATOM 1075 O O . SER A 1 132 ? -8.011 -11.606 -14.985 1.00 83.12 132 SER A O 1
ATOM 1077 N N . THR A 1 133 ? -8.362 -9.400 -14.745 1.00 84.00 133 THR A N 1
ATOM 1078 C CA . THR A 1 133 ? -8.385 -9.110 -16.191 1.00 84.00 133 THR A CA 1
ATOM 1079 C C . THR A 1 133 ? -7.064 -9.479 -16.876 1.00 84.00 133 THR A C 1
ATOM 1081 O O . THR A 1 133 ? -7.053 -10.112 -17.931 1.00 84.00 133 THR A O 1
ATOM 1084 N N . ARG A 1 134 ? -5.919 -9.172 -16.250 1.00 78.38 134 ARG A N 1
ATOM 1085 C CA . ARG A 1 134 ? -4.603 -9.560 -16.795 1.00 78.38 134 ARG A CA 1
ATOM 1086 C C . ARG A 1 134 ? -4.386 -11.071 -16.798 1.00 78.38 134 ARG A C 1
ATOM 1088 O O . ARG A 1 134 ? -3.676 -11.581 -17.662 1.00 78.38 134 ARG A O 1
ATOM 1095 N N . GLN A 1 135 ? -4.938 -11.791 -15.822 1.00 77.12 135 GLN A N 1
ATOM 1096 C CA . GLN A 1 135 ? -4.859 -13.251 -15.784 1.00 77.12 135 GLN A CA 1
ATOM 1097 C C . GLN A 1 135 ? -5.696 -13.887 -16.897 1.00 77.12 135 GLN A C 1
ATOM 1099 O O . GLN A 1 135 ? -5.190 -14.783 -17.572 1.00 77.12 135 GLN A O 1
ATOM 1104 N N . SER A 1 136 ? -6.912 -13.391 -17.152 1.00 78.75 136 SER A N 1
ATOM 1105 C CA . SER A 1 136 ? -7.738 -13.886 -18.261 1.00 78.75 136 SER A CA 1
ATOM 1106 C C . SER A 1 136 ? -7.088 -13.656 -19.628 1.00 78.75 136 SER A C 1
ATOM 1108 O O . SER A 1 136 ? -7.103 -14.550 -20.468 1.00 78.75 136 SER A O 1
ATOM 1110 N N . GLU A 1 137 ? -6.435 -12.510 -19.833 1.00 80.19 137 GLU A N 1
ATOM 1111 C CA . GLU A 1 137 ? -5.717 -12.219 -21.084 1.00 80.19 137 GLU A CA 1
ATOM 1112 C C . GLU A 1 137 ? -4.504 -13.135 -21.301 1.00 80.19 137 GLU A C 1
ATOM 1114 O O . GLU A 1 137 ? -4.204 -13.512 -22.432 1.00 80.19 137 GLU A O 1
ATOM 1119 N N . ARG A 1 138 ? -3.789 -13.503 -20.228 1.00 77.50 138 ARG A N 1
ATOM 1120 C CA . ARG A 1 138 ? -2.661 -14.444 -20.317 1.00 77.50 138 ARG A CA 1
ATOM 1121 C C . ARG A 1 138 ? -3.130 -15.861 -20.631 1.00 77.50 138 ARG A C 1
ATOM 1123 O O . ARG A 1 138 ? -2.490 -16.511 -21.445 1.00 77.50 138 ARG A O 1
ATOM 1130 N N . ALA A 1 139 ? -4.241 -16.299 -20.038 1.00 77.00 139 ALA A N 1
ATOM 1131 C CA . ALA A 1 139 ? -4.825 -17.616 -20.294 1.00 77.00 139 ALA A CA 1
ATOM 1132 C C . ALA A 1 139 ? -5.349 -17.776 -21.735 1.00 77.00 139 ALA A C 1
ATOM 1134 O O . ALA A 1 139 ? -5.402 -18.885 -22.244 1.00 77.00 139 ALA A O 1
ATOM 1135 N N . GLN A 1 140 ? -5.716 -16.678 -22.405 1.00 74.81 140 GLN A N 1
ATOM 1136 C CA . GLN A 1 140 ? -6.127 -16.690 -23.816 1.00 74.81 140 GLN A CA 1
ATOM 1137 C C . GLN A 1 140 ? -4.952 -16.667 -24.808 1.00 74.81 140 GLN A C 1
ATOM 11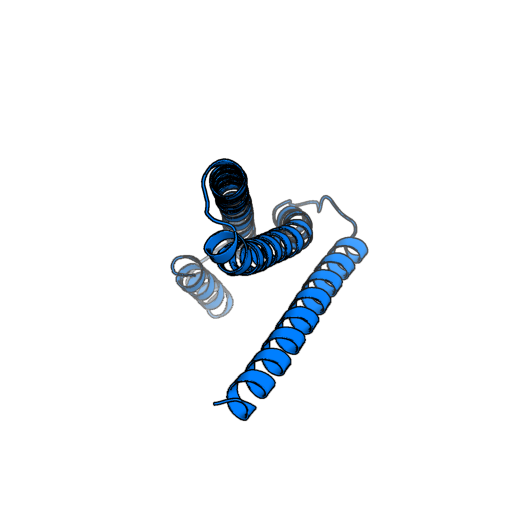39 O O . GLN A 1 140 ? -5.160 -16.906 -25.995 1.00 74.81 140 GLN A O 1
ATOM 1144 N N . ARG A 1 141 ? -3.733 -16.333 -24.357 1.00 69.38 141 ARG A N 1
ATOM 1145 C CA . ARG A 1 141 ? -2.523 -16.261 -25.201 1.00 69.38 141 ARG A CA 1
ATOM 1146 C C . ARG A 1 141 ? -1.608 -17.487 -25.079 1.00 69.38 141 ARG A C 1
ATOM 1148 O O . ARG A 1 141 ? -0.623 -17.547 -25.813 1.00 69.38 141 ARG A O 1
ATOM 1155 N N . SER A 1 142 ? -1.888 -18.393 -24.143 1.00 59.47 142 SER A N 1
ATOM 1156 C CA . SER A 1 142 ? -1.202 -19.682 -23.946 1.00 59.47 142 SER A CA 1
ATOM 1157 C C . SER A 1 142 ? -1.922 -20.801 -24.678 1.00 59.47 142 SER A C 1
ATOM 1159 O O . SER A 1 142 ? -1.224 -21.616 -25.312 1.00 59.47 142 SER A O 1
#

Radius of gyration: 21.06 Å; chains: 1; bounding box: 45×32×59 Å

Foldseek 3Di:
DVVLVVLVVVLVVCVVCVPPDVDPSLVSQLVSLVVVLVVLVVLLVVLVVVLVVLVVVLVCCVVPPDPVVNVVVVVVSVVVNVVSVLSNLLSVLVNLLSVQSNDPNGPDPPVSSVVSVVVSVVSVVVVVVVVVVVVVVVVVVD

Sequence (142 aa):
MMLYYPLEHVSYIGFMAPKLIQIDAGKISRQSCIAWLMYIILDMYANQRRIRKLALEECSILEGSDDTDRKKKLPEIRTRKSELHYTQLRNACLLPTCLHWSIHEGVLPESVVQYLCCLEACVGLWRAWTNSTRQSERAQRS

pLDDT: mean 78.0, std 12.94, range [45.03, 91.5]

Organism: NCBI:txid65357